Protein AF-A0A1C6MGR4-F1 (afdb_monomer_lite)

Sequence (89 aa):
MWTRDDSWKVKRLRKDTRVTVTPCDVRGRIAEGAQTVEGTGRLLEGGAGLGRVRKAMARKYGLRFRLMDGVGALVRGGRRPHVGISVTL

pLDDT: mean 83.1, std 7.56, range [62.69, 93.5]

Foldseek 3Di:
DKDFCPDVVNVVCVVPQKDKDWDADPVRHGDVVTDIDIWGKDKQDDPVSVVVVLVVCCVVVPPVSVVCVVVVCVVVVNDDSMIDMDTDD

Secondary structure (DSSP, 8-state):
-EEETTSHHHHHHHH--EEEE--B-TT-PBPTT---EEEEEEEE-HHHHHHHHHHHHHHHHHHHHHHHHHHHHHHTTT---EEEEEEE-

Structure (mmCIF, N/CA/C/O backbone):
data_AF-A0A1C6MGR4-F1
#
_entry.id   AF-A0A1C6MGR4-F1
#
loop_
_atom_site.group_PDB
_atom_site.id
_atom_site.type_symbol
_atom_site.label_atom_id
_atom_site.label_alt_id
_atom_site.label_comp_id
_atom_site.label_asym_id
_atom_site.label_entity_id
_atom_site.label_seq_id
_atom_site.pdbx_PDB_ins_code
_atom_site.Cartn_x
_atom_site.Cartn_y
_atom_site.Cartn_z
_atom_site.occupancy
_atom_site.B_iso_or_equiv
_atom_site.auth_seq_id
_atom_site.auth_comp_id
_atom_site.auth_asym_id
_atom_site.auth_atom_id
_atom_site.pdbx_PDB_model_num
ATOM 1 N N . MET A 1 1 ? -3.083 -2.217 -1.821 1.00 77.38 1 MET A N 1
ATOM 2 C CA . MET A 1 1 ? -3.192 -0.865 -2.417 1.00 77.38 1 MET A CA 1
ATOM 3 C C . MET A 1 1 ? -1.967 -0.553 -3.274 1.00 77.38 1 MET A C 1
ATOM 5 O O . MET A 1 1 ? -1.006 -1.313 -3.240 1.00 77.38 1 MET A O 1
ATOM 9 N N . TRP A 1 2 ? -2.018 0.524 -4.058 1.00 80.88 2 TRP A N 1
ATOM 10 C CA . TRP A 1 2 ? -0.974 0.957 -4.995 1.00 80.88 2 TRP A CA 1
ATOM 11 C C . TRP A 1 2 ? -0.627 2.421 -4.682 1.00 80.88 2 TRP A C 1
ATOM 13 O O . TRP A 1 2 ? -1.536 3.241 -4.574 1.00 80.88 2 TRP A O 1
ATOM 23 N N . THR A 1 3 ? 0.656 2.766 -4.534 1.00 84.06 3 THR A N 1
ATOM 24 C CA . THR A 1 3 ? 1.118 4.152 -4.301 1.00 84.06 3 THR A CA 1
ATOM 25 C C . THR A 1 3 ? 2.459 4.414 -4.992 1.00 84.06 3 THR A C 1
ATOM 27 O O . THR A 1 3 ? 3.120 3.462 -5.399 1.00 84.06 3 THR A O 1
ATOM 30 N N . ARG A 1 4 ? 2.882 5.683 -5.101 1.00 83.19 4 ARG A N 1
ATOM 31 C CA . ARG A 1 4 ? 4.265 6.009 -5.484 1.00 83.19 4 ARG A CA 1
ATOM 32 C C . ARG A 1 4 ? 5.251 5.561 -4.408 1.00 83.19 4 ARG A C 1
ATOM 34 O O . ARG A 1 4 ? 4.941 5.662 -3.218 1.00 83.19 4 ARG A O 1
ATOM 41 N N . ASP A 1 5 ? 6.410 5.093 -4.841 1.00 83.56 5 ASP A N 1
ATOM 42 C CA . ASP A 1 5 ? 7.530 4.642 -4.008 1.00 83.56 5 ASP A CA 1
ATOM 43 C C . ASP A 1 5 ? 8.132 5.749 -3.124 1.00 83.56 5 ASP A C 1
ATOM 45 O O . ASP A 1 5 ? 8.533 5.495 -1.990 1.00 83.56 5 ASP A O 1
ATOM 49 N N . ASP A 1 6 ? 8.121 6.990 -3.603 1.00 83.94 6 ASP A N 1
ATOM 50 C CA . ASP A 1 6 ? 8.631 8.174 -2.904 1.00 83.94 6 ASP A CA 1
ATOM 51 C C . ASP A 1 6 ? 7.669 8.770 -1.861 1.00 83.94 6 ASP A C 1
ATOM 53 O O . ASP A 1 6 ? 8.025 9.693 -1.121 1.00 83.94 6 ASP A O 1
ATOM 57 N N . SER A 1 7 ? 6.451 8.234 -1.757 1.00 85.69 7 SER A N 1
ATOM 58 C CA . SER A 1 7 ? 5.439 8.740 -0.833 1.00 85.69 7 SER A CA 1
ATOM 59 C C . SER A 1 7 ? 5.845 8.536 0.628 1.00 85.69 7 SER A C 1
ATOM 61 O O . SER A 1 7 ? 6.335 7.478 1.018 1.00 85.69 7 SER A O 1
ATOM 63 N N . TRP A 1 8 ? 5.522 9.504 1.490 1.00 87.06 8 TRP A N 1
ATOM 64 C CA . TRP A 1 8 ? 5.852 9.437 2.921 1.00 87.06 8 TRP A CA 1
ATOM 65 C C . TRP A 1 8 ? 5.310 8.183 3.628 1.00 87.06 8 TRP A C 1
ATOM 67 O O . TRP A 1 8 ? 5.957 7.634 4.517 1.00 87.06 8 TRP A O 1
ATOM 77 N N . LYS A 1 9 ? 4.158 7.668 3.178 1.00 86.56 9 LYS A N 1
ATOM 78 C CA . LYS A 1 9 ? 3.576 6.410 3.673 1.00 86.56 9 LYS A CA 1
ATOM 79 C C . LYS A 1 9 ? 4.484 5.194 3.437 1.00 86.56 9 LYS A C 1
ATOM 81 O O . LYS A 1 9 ? 4.522 4.301 4.270 1.00 86.56 9 LYS A O 1
ATOM 86 N N . VAL A 1 10 ? 5.251 5.183 2.344 1.00 88.31 10 VAL A N 1
ATOM 87 C CA . VAL A 1 10 ? 6.224 4.124 2.037 1.00 88.31 10 VAL A CA 1
ATOM 88 C C . VAL A 1 10 ? 7.433 4.247 2.953 1.00 88.31 10 VAL A C 1
ATOM 90 O O . VAL A 1 10 ? 7.850 3.257 3.543 1.00 88.31 10 VAL A O 1
ATOM 93 N N . LYS A 1 11 ? 7.953 5.468 3.138 1.00 88.38 11 LYS A N 1
ATOM 94 C CA . LYS A 1 11 ? 9.065 5.733 4.066 1.00 88.38 11 LYS A CA 1
ATOM 95 C C . LYS A 1 11 ? 8.717 5.313 5.496 1.00 88.38 11 LYS A C 1
ATOM 97 O O . LYS A 1 11 ? 9.519 4.647 6.141 1.00 88.38 11 LYS A O 1
ATOM 102 N N . ARG A 1 12 ? 7.507 5.643 5.963 1.00 90.06 12 ARG A N 1
ATOM 103 C CA . ARG A 1 12 ? 6.992 5.179 7.260 1.00 90.06 12 ARG A CA 1
ATOM 104 C C . ARG A 1 12 ? 6.892 3.659 7.318 1.00 90.06 12 ARG A C 1
ATOM 106 O O . ARG A 1 12 ? 7.418 3.087 8.260 1.00 90.06 12 ARG A O 1
ATOM 113 N N . LEU A 1 13 ? 6.322 3.021 6.293 1.00 90.12 13 LEU A N 1
ATOM 114 C CA . LEU A 1 13 ? 6.142 1.569 6.278 1.00 90.12 13 LEU A CA 1
ATOM 115 C C . LEU A 1 13 ? 7.463 0.779 6.217 1.00 90.12 13 LEU A C 1
ATOM 117 O O . LEU A 1 13 ? 7.530 -0.345 6.701 1.00 90.12 13 LEU A O 1
ATOM 121 N N . ARG A 1 14 ? 8.528 1.358 5.643 1.00 88.50 14 ARG A N 1
ATOM 122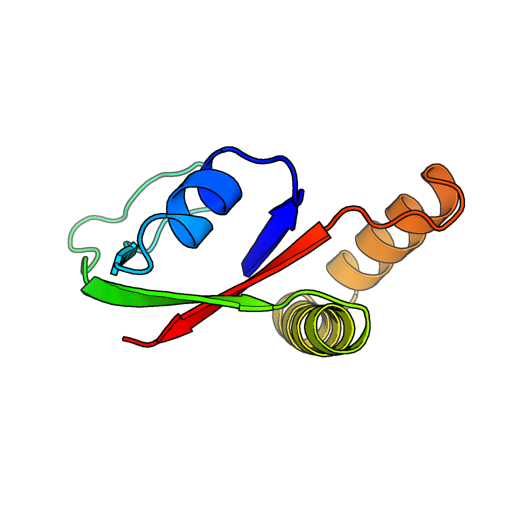 C CA . ARG A 1 14 ? 9.883 0.782 5.724 1.00 88.50 14 ARG A CA 1
ATOM 123 C C . ARG A 1 14 ? 10.454 0.825 7.141 1.00 88.50 14 ARG A C 1
ATOM 125 O O . ARG A 1 14 ? 11.236 -0.050 7.490 1.00 88.50 14 ARG A O 1
ATOM 132 N N . LYS A 1 15 ? 10.116 1.861 7.915 1.00 92.19 15 LYS A N 1
ATOM 133 C CA . LYS A 1 15 ? 10.609 2.056 9.285 1.00 92.19 15 LYS A CA 1
ATOM 134 C C . LYS A 1 15 ? 9.808 1.239 10.298 1.00 92.19 15 LYS A C 1
ATOM 136 O O . LYS A 1 15 ? 10.397 0.662 11.202 1.00 92.19 15 LYS A O 1
ATOM 141 N N . ASP A 1 16 ? 8.490 1.218 10.154 1.00 92.81 16 ASP A N 1
ATOM 142 C CA . ASP A 1 16 ? 7.572 0.494 11.026 1.00 92.81 16 ASP A CA 1
ATOM 143 C C . ASP A 1 16 ? 6.475 -0.157 10.182 1.00 92.81 16 ASP A C 1
ATOM 145 O O . ASP A 1 16 ? 5.792 0.507 9.403 1.00 92.81 16 ASP A O 1
ATOM 149 N N . THR A 1 17 ? 6.329 -1.470 10.330 1.00 91.81 17 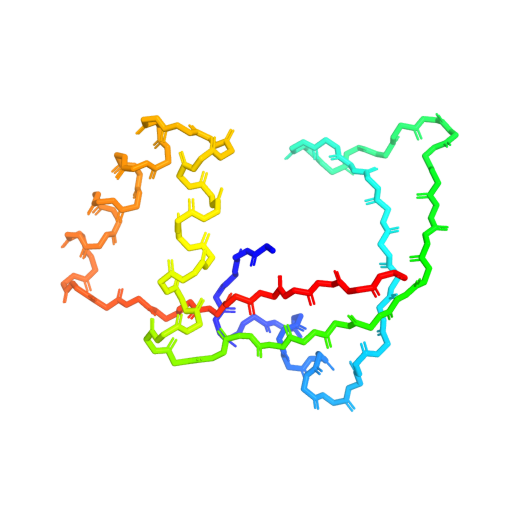THR A N 1
ATOM 150 C CA . THR A 1 17 ? 5.372 -2.273 9.561 1.00 91.81 17 THR A CA 1
ATOM 151 C C . THR A 1 17 ? 3.978 -2.291 10.181 1.00 91.81 17 THR A C 1
ATOM 153 O O . THR A 1 17 ? 3.039 -2.752 9.528 1.00 91.81 17 THR A O 1
ATOM 156 N N . ARG A 1 18 ? 3.814 -1.778 11.406 1.00 92.75 18 ARG A N 1
ATOM 157 C CA . ARG A 1 18 ? 2.516 -1.686 12.078 1.00 92.75 18 ARG A CA 1
ATOM 158 C C . ARG A 1 18 ? 1.645 -0.648 11.386 1.00 92.75 18 ARG A C 1
ATOM 160 O O . ARG A 1 18 ? 2.059 0.489 11.156 1.00 92.75 18 ARG A O 1
ATOM 167 N N . VAL A 1 19 ? 0.430 -1.050 11.031 1.00 92.38 19 VAL A N 1
ATOM 168 C CA . VAL A 1 19 ? -0.541 -0.180 10.371 1.00 92.38 19 VAL A CA 1
ATOM 169 C C . VAL A 1 19 ? -1.906 -0.324 11.012 1.00 92.38 19 VAL A C 1
ATOM 171 O O . VAL A 1 19 ? -2.320 -1.412 11.391 1.00 92.38 19 VAL A O 1
ATOM 174 N N . THR A 1 20 ? -2.633 0.780 11.045 1.00 92.12 20 THR A N 1
ATOM 175 C CA . THR A 1 20 ? -4.044 0.812 11.410 1.00 92.12 20 THR A CA 1
ATOM 176 C C . THR A 1 20 ? -4.821 1.210 10.163 1.00 92.12 20 THR A C 1
ATOM 178 O O . THR A 1 20 ? -4.470 2.193 9.503 1.00 92.12 20 THR A O 1
ATOM 181 N N . VAL A 1 21 ? -5.833 0.430 9.785 1.00 90.88 21 VAL A N 1
ATOM 182 C CA . VAL A 1 21 ? -6.640 0.687 8.588 1.00 90.88 21 VAL A CA 1
ATOM 183 C C . VAL A 1 21 ? -8.113 0.837 8.938 1.00 90.88 21 VAL A C 1
ATOM 185 O O . VAL A 1 21 ? -8.666 0.077 9.729 1.00 90.88 21 VAL A O 1
ATOM 188 N N . THR A 1 22 ? -8.745 1.815 8.295 1.00 92.00 22 THR A N 1
ATOM 189 C CA . THR A 1 22 ? -10.171 2.122 8.424 1.00 92.00 22 THR A CA 1
ATOM 190 C C . THR A 1 22 ? -10.756 2.254 7.018 1.00 92.00 22 THR A C 1
ATOM 192 O O . THR A 1 22 ? -10.138 2.904 6.165 1.00 92.00 22 THR A O 1
ATOM 195 N N . PRO A 1 23 ? -11.914 1.640 6.723 1.00 88.19 23 PRO A N 1
ATOM 196 C CA . PRO A 1 23 ? -12.555 1.798 5.428 1.00 88.19 23 PRO A CA 1
ATOM 197 C C . PRO A 1 23 ? -13.065 3.235 5.250 1.00 88.19 23 PRO A C 1
ATOM 199 O O . PRO A 1 23 ? -13.707 3.803 6.132 1.00 88.19 23 PRO A O 1
ATOM 202 N N . CYS A 1 24 ? -12.783 3.818 4.087 1.00 88.81 24 CYS A N 1
ATOM 203 C CA . CYS A 1 24 ? -13.229 5.155 3.710 1.00 88.81 24 CYS A CA 1
ATOM 204 C C . CYS A 1 24 ? -13.684 5.202 2.247 1.00 88.81 24 CYS A C 1
ATOM 206 O O . CYS A 1 24 ? -13.331 4.339 1.433 1.00 88.81 24 CYS A O 1
ATOM 208 N N . ASP A 1 25 ? -14.491 6.209 1.918 1.00 87.00 25 ASP A N 1
ATOM 209 C CA . ASP A 1 25 ? -14.887 6.494 0.543 1.00 87.00 25 ASP A CA 1
ATOM 210 C C . ASP A 1 25 ? -13.739 7.143 -0.261 1.00 87.00 25 ASP A C 1
ATOM 212 O O . ASP A 1 25 ? -12.674 7.490 0.255 1.00 87.00 25 ASP A O 1
ATOM 216 N N . VAL A 1 26 ? -13.954 7.343 -1.565 1.00 79.06 26 VAL A N 1
ATOM 217 C CA . VAL A 1 26 ? -12.960 7.975 -2.456 1.00 79.06 26 VAL A CA 1
ATOM 218 C C . VAL A 1 26 ? -12.646 9.436 -2.106 1.00 79.06 26 VAL A C 1
ATOM 220 O O . VAL A 1 26 ? -11.667 9.979 -2.613 1.00 79.06 26 VAL A O 1
ATOM 223 N N . ARG A 1 27 ? -13.469 10.079 -1.271 1.00 85.12 27 ARG A N 1
ATOM 224 C CA . ARG A 1 27 ? -13.290 11.449 -0.772 1.00 85.12 27 ARG A CA 1
ATOM 225 C C . ARG A 1 27 ? -12.650 11.474 0.623 1.00 85.12 27 ARG A C 1
ATOM 227 O O . ARG A 1 27 ? -12.441 12.557 1.157 1.00 85.12 27 ARG A O 1
ATOM 234 N N . GLY A 1 28 ? -12.325 10.314 1.198 1.00 82.31 28 GLY A N 1
ATOM 235 C CA . GLY A 1 28 ? -11.741 10.186 2.531 1.00 82.31 28 GLY A CA 1
ATOM 236 C C . GLY A 1 28 ? -12.756 10.236 3.672 1.00 82.31 28 GLY A C 1
ATOM 237 O O . GLY A 1 28 ? -12.351 10.355 4.825 1.00 82.31 28 GLY A O 1
ATOM 238 N N . ARG A 1 29 ? -14.061 10.136 3.393 1.00 86.75 29 ARG A N 1
ATOM 239 C CA . ARG A 1 29 ? -15.084 10.060 4.441 1.00 86.75 29 ARG A CA 1
ATOM 240 C C . ARG A 1 29 ? -15.129 8.653 5.011 1.00 86.75 29 ARG A C 1
ATOM 242 O O . ARG A 1 29 ? -15.242 7.675 4.272 1.00 86.75 29 ARG A O 1
ATOM 249 N N . ILE A 1 30 ? -15.037 8.570 6.327 1.00 87.94 30 ILE A N 1
ATOM 250 C CA . ILE A 1 30 ? -15.186 7.336 7.090 1.00 87.94 30 ILE A CA 1
ATOM 251 C C . ILE A 1 30 ? -16.675 7.199 7.418 1.00 87.94 30 ILE A C 1
ATOM 253 O O . ILE A 1 30 ? -17.292 8.162 7.868 1.00 87.94 30 ILE A O 1
ATOM 257 N N . ALA A 1 31 ? -17.263 6.038 7.127 1.00 83.00 31 ALA A N 1
ATOM 258 C CA . ALA A 1 31 ? -18.661 5.782 7.462 1.00 83.00 31 ALA A CA 1
ATOM 259 C C . ALA A 1 31 ? -18.839 5.689 8.985 1.00 83.00 31 ALA A C 1
ATOM 261 O O . ALA A 1 31 ? -17.934 5.229 9.686 1.00 83.00 31 ALA A O 1
ATOM 262 N N . GLU A 1 32 ? -20.002 6.084 9.503 1.00 79.00 32 GLU A N 1
ATOM 263 C CA . GLU A 1 32 ? -20.310 5.846 10.915 1.00 79.00 32 GLU A CA 1
ATOM 264 C C . GLU A 1 32 ? -20.282 4.342 11.220 1.00 79.00 32 GLU A C 1
ATOM 266 O O . GLU A 1 32 ? -20.794 3.528 10.452 1.00 79.00 32 GLU A O 1
ATOM 271 N N . GLY A 1 33 ? -19.612 3.967 12.313 1.00 84.62 33 GLY A N 1
ATOM 272 C CA . GLY A 1 33 ? -19.392 2.565 12.682 1.00 84.62 33 GLY A CA 1
ATOM 273 C C . GLY A 1 33 ? -18.314 1.837 11.868 1.00 84.62 33 GLY A C 1
ATOM 274 O O . GLY A 1 33 ? -18.155 0.627 12.023 1.00 84.62 33 GLY A O 1
ATOM 275 N N . ALA A 1 34 ? -17.554 2.530 11.012 1.00 85.81 34 ALA A N 1
ATOM 276 C CA . ALA A 1 34 ? -16.451 1.921 10.275 1.00 85.81 34 ALA A CA 1
ATOM 277 C C . ALA A 1 34 ? -15.411 1.309 11.227 1.00 85.81 34 ALA A C 1
ATOM 279 O O . ALA A 1 34 ? -14.726 2.009 11.977 1.00 85.81 34 ALA A O 1
ATOM 280 N N . GLN A 1 35 ? -15.267 -0.014 11.156 1.00 87.56 35 GLN A N 1
ATOM 281 C CA . GLN A 1 35 ? -14.317 -0.736 11.987 1.00 87.56 35 GLN A CA 1
ATOM 282 C C . GLN A 1 35 ? -12.885 -0.326 11.638 1.00 87.56 35 GLN A C 1
ATOM 284 O O . GLN A 1 35 ? -12.451 -0.406 10.486 1.00 87.56 35 GLN A O 1
ATOM 289 N N . THR A 1 36 ? -12.151 0.097 12.661 1.00 89.94 36 THR A N 1
ATOM 290 C CA . THR A 1 36 ? -10.716 0.346 12.574 1.00 89.94 36 THR A CA 1
ATOM 291 C C . THR A 1 36 ? -9.987 -0.888 13.077 1.00 89.94 36 THR A C 1
ATOM 293 O O . THR A 1 36 ? -10.299 -1.393 14.153 1.00 89.94 36 THR A O 1
ATOM 296 N N . VAL A 1 37 ? -9.049 -1.394 12.283 1.00 91.81 37 VAL A N 1
ATOM 297 C CA . VAL A 1 37 ? -8.330 -2.642 12.562 1.00 91.81 37 VAL A CA 1
ATOM 298 C C . VAL A 1 37 ? -6.827 -2.413 12.484 1.00 91.81 37 VAL A C 1
ATOM 300 O O . VAL A 1 37 ? -6.336 -1.708 11.597 1.00 91.81 37 VAL A O 1
ATOM 303 N N . GLU A 1 38 ? -6.097 -2.997 13.426 1.00 92.88 38 GLU A N 1
ATOM 304 C CA . GLU A 1 38 ? -4.639 -3.047 13.382 1.00 92.88 38 GLU A CA 1
ATOM 305 C C . GLU A 1 38 ? -4.176 -4.226 12.530 1.00 92.88 38 GLU A C 1
ATOM 307 O O . GLU A 1 38 ? -4.854 -5.244 12.42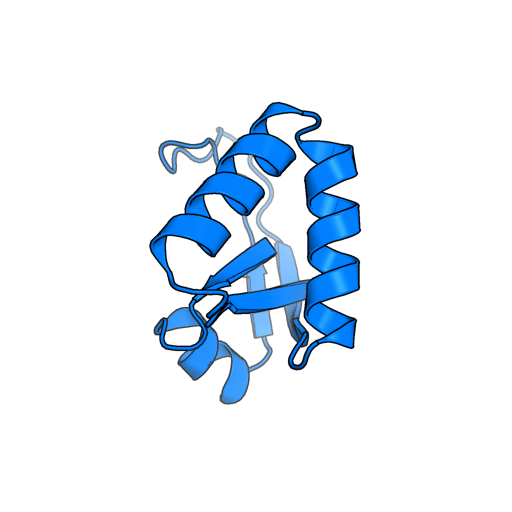1 1.00 92.88 38 GLU A O 1
ATOM 312 N N . GLY A 1 39 ? -3.021 -4.076 11.898 1.00 92.44 39 GLY A N 1
ATOM 313 C CA . GLY A 1 39 ? -2.451 -5.100 11.048 1.00 92.44 39 GLY A CA 1
ATOM 314 C C . GLY A 1 39 ? -0.995 -4.823 10.714 1.00 92.44 39 GLY A C 1
ATOM 315 O O . GLY A 1 39 ? -0.370 -3.871 11.189 1.00 92.44 39 GLY A O 1
ATOM 316 N N . THR A 1 40 ? -0.449 -5.667 9.847 1.00 93.50 40 THR A N 1
ATOM 317 C CA . THR A 1 40 ? 0.928 -5.557 9.365 1.00 93.50 40 THR A CA 1
ATOM 318 C C . THR A 1 40 ? 0.939 -5.210 7.884 1.00 93.50 40 THR A C 1
ATOM 320 O O . THR A 1 40 ? 0.381 -5.925 7.047 1.00 93.50 40 THR A O 1
ATOM 323 N N . GLY A 1 41 ? 1.593 -4.105 7.541 1.00 92.25 41 GLY A N 1
ATOM 324 C CA . GLY A 1 41 ? 1.809 -3.682 6.168 1.00 92.25 41 GLY A CA 1
ATOM 325 C C . GLY A 1 41 ? 3.132 -4.213 5.618 1.00 92.25 41 GLY A C 1
ATOM 326 O O . GLY A 1 41 ? 4.171 -4.168 6.271 1.00 92.25 41 GLY A O 1
ATOM 327 N N . ARG A 1 42 ? 3.111 -4.684 4.370 1.00 90.56 42 ARG A N 1
ATOM 328 C CA . ARG A 1 42 ? 4.302 -5.105 3.623 1.00 90.56 42 ARG A CA 1
ATOM 329 C C . ARG A 1 42 ? 4.363 -4.386 2.281 1.00 90.56 42 ARG A C 1
ATOM 331 O O . ARG A 1 42 ? 3.369 -4.318 1.552 1.00 90.56 42 ARG A O 1
ATOM 338 N N . LEU A 1 43 ? 5.551 -3.889 1.946 1.00 88.62 43 LEU A N 1
ATOM 339 C CA . LEU A 1 43 ? 5.853 -3.348 0.626 1.00 88.62 43 LEU A CA 1
ATOM 340 C C . LEU A 1 43 ? 6.089 -4.489 -0.367 1.00 88.62 43 LEU A C 1
ATOM 342 O O . LEU A 1 43 ? 6.860 -5.412 -0.121 1.00 88.62 43 LEU A O 1
ATOM 346 N N . LEU A 1 44 ? 5.393 -4.422 -1.493 1.00 86.50 44 LEU A N 1
ATOM 347 C CA . LEU A 1 44 ? 5.535 -5.318 -2.630 1.00 86.50 44 LEU A CA 1
ATOM 34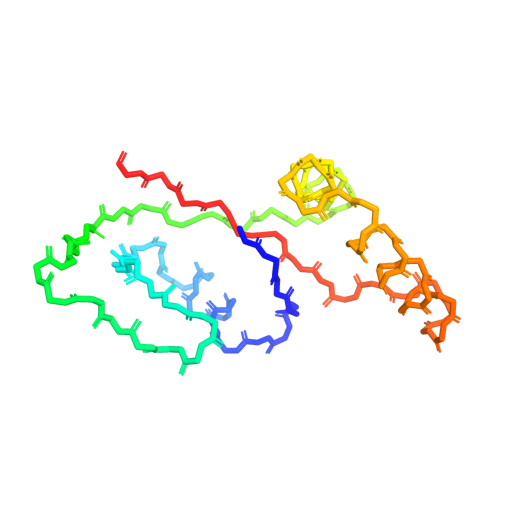8 C C . LEU A 1 44 ? 6.360 -4.584 -3.683 1.00 86.50 44 LEU A C 1
ATOM 350 O O . LEU A 1 44 ? 5.819 -3.896 -4.554 1.00 86.50 44 LEU A O 1
ATOM 354 N N . GLU A 1 45 ? 7.673 -4.692 -3.530 1.00 78.81 45 GLU A N 1
ATOM 355 C CA . GLU A 1 45 ? 8.665 -4.053 -4.392 1.00 78.81 45 GLU A CA 1
ATOM 356 C C . GLU A 1 45 ? 9.015 -4.930 -5.603 1.00 78.81 45 GLU A C 1
ATOM 358 O O . GLU A 1 45 ? 8.740 -6.134 -5.636 1.00 78.81 45 GLU A O 1
ATOM 363 N N . GLY A 1 46 ? 9.622 -4.314 -6.618 1.00 73.81 46 GLY A N 1
ATOM 364 C CA . GLY A 1 46 ? 10.061 -4.997 -7.834 1.00 73.81 46 GLY A CA 1
ATOM 365 C C . GLY A 1 46 ? 8.935 -5.359 -8.812 1.00 73.81 46 GLY A C 1
ATOM 366 O O . GLY A 1 46 ? 7.739 -5.283 -8.515 1.00 73.81 46 GLY A O 1
ATOM 367 N N . GLY A 1 47 ? 9.329 -5.770 -10.023 1.00 68.88 47 GLY A N 1
ATOM 368 C CA . GLY A 1 47 ? 8.398 -6.039 -11.127 1.00 68.88 47 GLY A CA 1
ATOM 369 C C . GLY A 1 47 ? 7.363 -7.130 -10.816 1.00 68.88 47 GLY A C 1
ATOM 370 O O . GLY A 1 47 ? 6.192 -6.995 -11.177 1.00 68.88 47 GLY A O 1
ATOM 371 N N . ALA A 1 48 ? 7.759 -8.174 -10.080 1.00 67.75 48 ALA A N 1
ATOM 372 C CA . ALA A 1 48 ? 6.875 -9.278 -9.702 1.00 67.75 48 ALA A CA 1
ATOM 373 C C . ALA A 1 48 ? 5.800 -8.862 -8.676 1.00 67.75 48 ALA A C 1
ATOM 375 O O . ALA A 1 48 ? 4.629 -9.235 -8.811 1.00 67.75 48 ALA A O 1
ATOM 376 N N . GLY A 1 49 ? 6.166 -8.045 -7.679 1.00 72.69 49 GLY A N 1
ATOM 377 C CA . GLY A 1 49 ? 5.227 -7.495 -6.696 1.00 72.69 49 GLY A CA 1
ATOM 378 C C . GLY A 1 49 ? 4.197 -6.574 -7.351 1.00 72.69 49 GLY A C 1
ATOM 379 O O . GLY A 1 49 ? 2.989 -6.707 -7.121 1.00 72.69 49 GLY A O 1
ATOM 380 N N . LEU A 1 50 ? 4.665 -5.713 -8.259 1.00 76.06 50 LEU A N 1
ATOM 381 C CA . LEU A 1 50 ? 3.815 -4.804 -9.024 1.00 76.06 50 LEU A CA 1
ATOM 382 C C . LEU A 1 50 ? 2.834 -5.540 -9.941 1.00 76.06 50 LEU A C 1
ATOM 384 O O . LEU A 1 50 ? 1.656 -5.179 -9.998 1.00 76.06 50 LEU A O 1
ATOM 388 N N . GLY A 1 51 ? 3.281 -6.605 -10.611 1.00 79.62 51 GLY A N 1
ATOM 389 C CA . GLY A 1 51 ? 2.430 -7.431 -11.470 1.00 79.62 51 GLY A CA 1
ATOM 390 C C . GLY A 1 51 ? 1.243 -8.042 -10.717 1.00 79.62 51 GLY A C 1
ATOM 391 O O . GLY A 1 51 ? 0.104 -7.984 -11.192 1.00 79.62 51 GLY A O 1
ATOM 392 N N . ARG A 1 52 ? 1.473 -8.553 -9.499 1.00 80.56 52 ARG A N 1
ATOM 393 C CA . ARG A 1 52 ? 0.410 -9.120 -8.647 1.00 80.56 52 ARG A CA 1
ATOM 394 C C . ARG A 1 52 ? -0.621 -8.072 -8.239 1.00 80.56 52 ARG A C 1
ATOM 396 O O . ARG A 1 52 ? -1.822 -8.324 -8.355 1.00 80.56 52 ARG A O 1
ATOM 403 N N . VAL A 1 53 ? -0.172 -6.891 -7.808 1.00 83.25 53 VAL A N 1
ATOM 404 C CA . VAL A 1 53 ? -1.076 -5.793 -7.431 1.00 83.25 53 VAL A CA 1
ATOM 405 C C . VAL A 1 53 ? -1.863 -5.303 -8.638 1.00 83.25 53 VAL A C 1
ATOM 407 O O . VAL A 1 53 ? -3.077 -5.146 -8.545 1.00 83.25 53 VAL A O 1
ATOM 410 N N . ARG A 1 54 ? -1.217 -5.150 -9.797 1.00 82.00 54 ARG A N 1
ATOM 411 C CA . ARG A 1 54 ? -1.880 -4.763 -11.046 1.00 82.00 54 ARG A CA 1
ATOM 412 C C . ARG A 1 54 ? -2.977 -5.750 -11.440 1.00 82.00 54 ARG A C 1
ATOM 414 O O . ARG A 1 54 ? -4.082 -5.321 -11.762 1.00 82.00 54 ARG A O 1
ATOM 421 N N . LYS A 1 55 ? -2.718 -7.061 -11.347 1.00 84.56 55 LYS A N 1
ATOM 422 C CA . LYS A 1 55 ? -3.728 -8.104 -11.599 1.00 84.56 55 LYS A CA 1
ATOM 423 C C . LYS A 1 55 ? -4.894 -8.012 -10.611 1.00 84.56 55 LYS A C 1
ATOM 425 O O . LYS A 1 55 ? -6.049 -8.092 -11.020 1.00 84.56 55 LYS A O 1
ATOM 430 N N . ALA A 1 56 ? -4.616 -7.808 -9.323 1.00 86.06 56 ALA A N 1
ATOM 431 C CA . ALA A 1 56 ? -5.657 -7.643 -8.310 1.00 86.06 56 ALA A CA 1
ATOM 432 C C . ALA A 1 56 ? -6.518 -6.389 -8.553 1.00 86.06 56 ALA A C 1
ATOM 434 O O . ALA A 1 56 ? -7.745 -6.474 -8.524 1.00 86.06 56 ALA A O 1
ATOM 435 N N . MET A 1 57 ? -5.893 -5.253 -8.872 1.00 83.88 57 MET A N 1
ATOM 436 C CA . MET A 1 57 ? -6.579 -3.994 -9.180 1.00 83.88 57 MET A CA 1
ATOM 437 C C . MET A 1 57 ? -7.407 -4.093 -10.465 1.00 83.88 57 MET A C 1
ATOM 439 O O . MET A 1 57 ? -8.549 -3.647 -10.486 1.00 83.88 57 MET A O 1
ATOM 443 N N . ALA A 1 58 ? -6.882 -4.737 -11.511 1.00 85.75 58 ALA A N 1
ATOM 444 C CA . ALA A 1 58 ? -7.612 -4.956 -12.759 1.00 85.75 58 ALA A CA 1
ATOM 445 C C . ALA A 1 58 ? -8.841 -5.861 -12.575 1.00 85.75 58 ALA A C 1
ATOM 447 O O . ALA A 1 58 ? -9.837 -5.668 -13.268 1.00 85.75 58 ALA A O 1
ATOM 448 N N . ARG A 1 59 ? -8.794 -6.819 -11.638 1.00 86.50 59 ARG A N 1
ATOM 449 C CA . ARG A 1 59 ? -9.972 -7.612 -11.249 1.00 86.50 59 ARG A CA 1
ATOM 450 C C . ARG A 1 59 ? -10.990 -6.782 -10.470 1.00 86.50 59 ARG A C 1
ATOM 452 O O . ARG A 1 59 ? -12.174 -6.890 -10.747 1.00 86.50 59 ARG A O 1
ATOM 459 N N . LYS A 1 60 ? -10.537 -5.937 -9.537 1.00 84.19 60 LYS A N 1
ATOM 460 C CA . LYS A 1 60 ? -11.422 -5.119 -8.691 1.00 84.19 60 LYS A CA 1
ATOM 461 C C . LYS A 1 60 ? -12.094 -3.964 -9.445 1.00 84.19 60 LYS A C 1
ATOM 463 O O . LYS A 1 60 ? -13.263 -3.688 -9.219 1.00 84.19 60 LYS A O 1
ATOM 468 N N . TYR A 1 61 ? -11.356 -3.274 -10.312 1.00 83.06 61 TYR A N 1
ATOM 469 C CA . TYR A 1 61 ? -11.792 -2.031 -10.968 1.00 83.06 61 TYR A CA 1
ATOM 470 C C . TYR A 1 61 ? -12.015 -2.179 -12.483 1.00 83.06 61 TYR A C 1
ATOM 4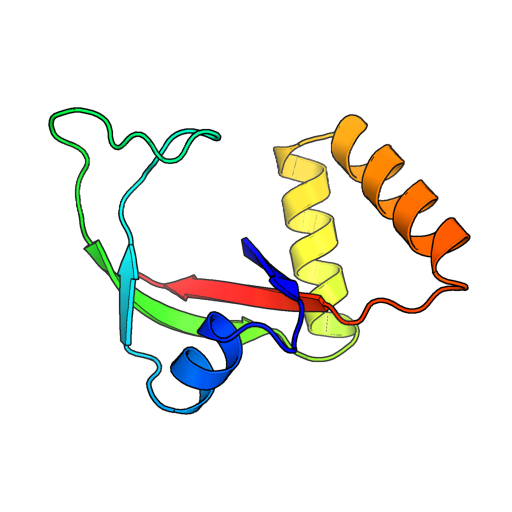72 O O . TYR A 1 61 ? -12.389 -1.219 -13.161 1.00 83.06 61 TYR A O 1
ATOM 480 N N . GLY A 1 62 ? -11.785 -3.376 -13.030 1.00 86.12 62 GLY A N 1
ATOM 481 C CA . GLY A 1 62 ? -12.135 -3.726 -14.402 1.00 86.12 62 GLY A CA 1
ATOM 482 C C . GLY A 1 62 ? -11.404 -2.907 -15.468 1.00 86.12 62 GLY A C 1
ATOM 483 O O . GLY A 1 62 ? -10.207 -2.618 -15.368 1.00 86.12 62 GLY A O 1
ATOM 484 N N . LEU A 1 63 ? -12.138 -2.567 -16.530 1.00 82.00 63 LEU A N 1
ATOM 485 C CA . LEU A 1 63 ? -11.599 -1.928 -17.732 1.00 82.00 63 LEU A CA 1
ATOM 486 C C . LEU A 1 63 ? -11.084 -0.502 -17.473 1.00 82.00 63 LEU A C 1
ATOM 488 O O . LEU A 1 63 ? -10.052 -0.120 -18.019 1.00 82.00 63 LEU A O 1
ATOM 492 N N . ARG A 1 64 ? -11.742 0.253 -16.579 1.00 80.56 64 ARG A N 1
ATOM 493 C CA . ARG A 1 64 ? -11.369 1.641 -16.237 1.00 80.56 64 ARG A CA 1
ATOM 494 C C . ARG A 1 64 ? -9.941 1.724 -15.698 1.00 80.56 64 ARG A C 1
ATOM 496 O O . ARG A 1 64 ? -9.167 2.581 -16.114 1.00 80.56 64 ARG A O 1
ATOM 503 N N . PHE A 1 65 ? -9.570 0.790 -14.820 1.00 81.88 65 PHE A N 1
ATOM 504 C CA . PHE A 1 65 ? -8.208 0.706 -14.293 1.00 81.88 65 PHE A CA 1
ATOM 505 C C . PHE A 1 65 ? -7.189 0.352 -15.378 1.00 81.88 65 PHE A C 1
ATOM 507 O O . PHE A 1 65 ? -6.124 0.959 -15.424 1.00 81.88 65 PHE A O 1
ATOM 514 N N . ARG A 1 66 ? -7.511 -0.594 -16.272 1.00 80.81 66 ARG A N 1
ATOM 515 C CA . ARG A 1 66 ? -6.605 -0.981 -17.368 1.00 80.81 66 ARG A CA 1
ATOM 516 C C . ARG A 1 66 ? -6.324 0.187 -18.310 1.00 80.81 66 ARG A C 1
ATOM 518 O O . ARG A 1 66 ? -5.175 0.361 -18.704 1.00 80.81 66 ARG A O 1
ATOM 525 N N . LEU A 1 67 ? -7.344 0.991 -18.620 1.00 81.88 67 LEU A N 1
ATOM 526 C CA . LEU A 1 67 ? -7.199 2.171 -19.470 1.00 81.88 67 LEU A CA 1
ATOM 527 C C . LEU A 1 67 ? -6.313 3.233 -18.801 1.00 81.88 67 LEU A C 1
ATOM 529 O O . LEU A 1 67 ? -5.328 3.664 -19.391 1.00 81.88 67 LEU A O 1
ATOM 533 N N . MET A 1 68 ? -6.600 3.586 -17.543 1.00 79.38 68 MET A N 1
ATOM 534 C CA . MET A 1 68 ? -5.824 4.583 -16.788 1.00 79.38 68 MET A CA 1
ATOM 535 C C . MET A 1 68 ? -4.366 4.164 -16.571 1.00 79.38 68 MET A C 1
ATOM 537 O O . MET A 1 68 ? -3.450 4.970 -16.723 1.00 79.38 68 MET A O 1
ATOM 541 N N . ASP A 1 69 ? -4.133 2.894 -16.245 1.00 78.44 69 ASP A N 1
ATOM 542 C CA . ASP A 1 69 ? -2.789 2.351 -16.063 1.00 78.44 69 ASP A CA 1
ATOM 543 C C . ASP A 1 69 ? -2.009 2.252 -17.388 1.00 78.44 69 ASP A C 1
ATOM 545 O O . ASP A 1 69 ? -0.796 2.467 -17.411 1.00 78.44 69 ASP A O 1
ATOM 549 N N . GLY A 1 70 ? -2.694 1.947 -18.496 1.00 75.25 70 GLY A N 1
ATOM 550 C CA . GLY A 1 70 ? -2.113 1.927 -19.839 1.00 75.25 70 GLY A CA 1
ATOM 551 C C . GLY A 1 70 ? -1.689 3.319 -20.306 1.00 75.25 70 GLY A C 1
ATOM 552 O O . GLY A 1 70 ? -0.515 3.532 -20.610 1.00 75.25 70 GLY A O 1
ATOM 553 N N . VAL A 1 71 ? -2.614 4.284 -20.277 1.00 74.56 71 VAL A N 1
ATOM 554 C CA . VAL A 1 71 ? -2.347 5.688 -20.643 1.00 74.56 71 VAL A CA 1
ATOM 555 C C . VAL A 1 71 ? -1.265 6.286 -19.743 1.00 74.56 71 VAL A C 1
ATOM 557 O O . VAL A 1 71 ? -0.314 6.895 -20.227 1.00 74.56 71 VAL A O 1
ATOM 560 N N . GLY A 1 72 ? -1.342 6.045 -18.431 1.00 68.50 72 GLY A N 1
ATOM 561 C CA . GLY A 1 72 ? -0.358 6.544 -17.474 1.00 68.50 72 GLY A CA 1
ATOM 562 C C . GLY A 1 72 ? 1.051 5.974 -17.668 1.00 68.50 72 GLY A C 1
ATOM 563 O O . GLY A 1 72 ? 2.020 6.628 -17.286 1.00 68.50 72 GLY A O 1
ATOM 564 N N . ALA A 1 73 ? 1.188 4.781 -18.252 1.00 69.06 73 ALA A N 1
ATOM 565 C CA . ALA A 1 73 ? 2.485 4.215 -18.611 1.00 69.06 73 ALA A CA 1
ATOM 566 C C . ALA A 1 73 ? 3.024 4.778 -19.929 1.00 69.06 73 ALA A C 1
ATOM 568 O O . ALA A 1 73 ? 4.228 5.009 -20.027 1.00 69.06 73 ALA A O 1
ATOM 569 N N . LEU A 1 74 ? 2.147 5.039 -20.903 1.00 71.38 74 LEU A N 1
ATOM 570 C CA . LEU A 1 74 ? 2.514 5.659 -22.176 1.00 71.38 74 LEU A CA 1
ATOM 571 C C . LEU A 1 74 ? 3.041 7.087 -21.965 1.00 71.38 74 LEU A C 1
ATOM 573 O O . LEU A 1 74 ? 4.136 7.409 -22.412 1.00 71.38 74 LEU A O 1
ATOM 577 N N . VAL A 1 75 ? 2.327 7.904 -21.180 1.00 72.19 75 VAL A N 1
ATOM 578 C CA . VAL A 1 75 ? 2.721 9.292 -20.860 1.00 72.19 75 VAL A CA 1
ATOM 579 C C . VAL A 1 75 ? 4.042 9.365 -20.079 1.00 72.19 75 VAL A C 1
ATOM 581 O O . VAL A 1 75 ? 4.772 10.344 -20.179 1.00 72.19 75 VAL A O 1
ATOM 584 N N . ARG A 1 76 ? 4.384 8.329 -19.302 1.00 68.19 76 ARG A N 1
ATOM 585 C CA . ARG A 1 76 ? 5.606 8.289 -18.472 1.00 68.19 76 ARG A CA 1
ATOM 586 C C . ARG A 1 76 ? 6.779 7.562 -19.133 1.00 68.19 76 ARG A C 1
ATOM 588 O O . ARG A 1 76 ? 7.728 7.195 -18.438 1.00 68.19 76 ARG A O 1
ATOM 595 N N . GLY A 1 77 ? 6.708 7.298 -20.440 1.00 67.94 77 GLY A N 1
ATOM 596 C CA . GLY A 1 77 ? 7.768 6.592 -21.168 1.00 67.94 77 GLY A CA 1
ATOM 597 C C . GLY A 1 77 ? 8.080 5.216 -20.569 1.00 67.94 77 GLY A C 1
ATOM 598 O O . GLY A 1 77 ? 9.240 4.849 -20.413 1.00 67.94 77 GLY A O 1
ATOM 599 N N . GLY A 1 78 ? 7.055 4.490 -20.115 1.00 62.72 78 GLY A N 1
ATOM 600 C CA . GLY A 1 78 ? 7.194 3.166 -19.505 1.00 62.72 78 GLY A CA 1
ATOM 601 C C . GLY A 1 78 ? 7.638 3.157 -18.036 1.00 62.72 78 GLY A C 1
ATOM 602 O O . GLY A 1 78 ? 7.558 2.105 -17.397 1.00 62.72 78 GLY A O 1
ATOM 603 N N . ARG A 1 79 ? 8.035 4.298 -17.448 1.00 62.69 79 ARG A N 1
ATOM 604 C CA . ARG A 1 79 ? 8.447 4.355 -16.035 1.00 62.69 79 ARG A CA 1
ATOM 605 C C . ARG A 1 79 ?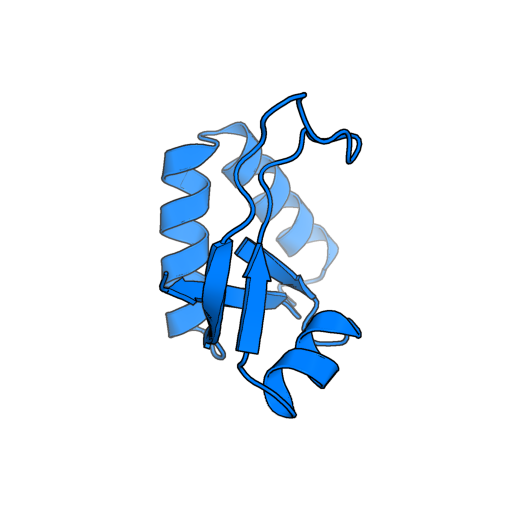 7.247 4.229 -15.100 1.00 62.69 79 ARG A C 1
ATOM 607 O O . ARG A 1 79 ? 6.261 4.963 -15.199 1.00 62.69 79 ARG A O 1
ATOM 614 N N . ARG A 1 80 ? 7.356 3.310 -14.140 1.00 68.12 80 ARG A N 1
ATOM 615 C CA . ARG A 1 80 ? 6.328 3.030 -13.130 1.00 68.12 80 ARG A CA 1
ATOM 616 C C . ARG A 1 80 ? 6.959 3.076 -11.729 1.00 68.12 80 ARG A C 1
ATOM 618 O O . ARG A 1 80 ? 7.225 2.010 -11.182 1.00 68.12 80 ARG A O 1
ATOM 625 N N . PRO A 1 81 ? 7.196 4.275 -11.153 1.00 72.75 81 PRO A N 1
ATOM 626 C CA . PRO A 1 81 ? 7.754 4.450 -9.805 1.00 72.75 81 PRO A CA 1
ATOM 627 C C . PRO A 1 81 ? 6.671 4.184 -8.754 1.00 72.75 81 PRO A C 1
ATOM 629 O O . PRO A 1 81 ? 6.239 5.051 -7.999 1.00 72.75 81 PRO A O 1
ATOM 632 N N . HIS A 1 82 ? 6.105 2.987 -8.811 1.00 82.31 82 HIS A N 1
ATOM 633 C CA . HIS A 1 82 ? 5.008 2.577 -7.962 1.00 82.31 82 HIS A CA 1
ATOM 634 C C . HIS A 1 82 ? 5.447 1.398 -7.126 1.00 82.31 82 HIS A C 1
ATOM 636 O O . HIS A 1 82 ? 6.250 0.577 -7.559 1.00 82.31 82 HIS A O 1
ATOM 642 N N . VAL A 1 83 ? 4.862 1.299 -5.944 1.00 84.50 83 VAL A N 1
ATOM 643 C CA . VAL A 1 83 ? 5.035 0.181 -5.032 1.00 84.50 83 VAL A CA 1
ATOM 644 C C . VAL A 1 83 ? 3.665 -0.317 -4.593 1.00 84.50 83 VAL A C 1
ATOM 646 O O . VAL A 1 83 ? 2.721 0.452 -4.362 1.00 84.50 83 VAL A O 1
ATOM 649 N N . GLY A 1 84 ? 3.534 -1.637 -4.520 1.00 87.06 84 GLY A N 1
ATOM 650 C CA . GLY A 1 84 ? 2.365 -2.261 -3.931 1.00 87.06 84 GLY A CA 1
ATOM 651 C C . GLY A 1 84 ? 2.457 -2.235 -2.411 1.00 87.06 84 GLY A C 1
ATOM 652 O O . GLY A 1 84 ? 3.532 -2.420 -1.858 1.00 87.06 84 GLY A O 1
ATOM 653 N N . ILE A 1 85 ? 1.337 -2.056 -1.719 1.00 87.19 85 ILE A N 1
ATOM 654 C CA . ILE A 1 85 ? 1.264 -2.305 -0.274 1.00 87.19 85 ILE A CA 1
ATOM 655 C C . ILE A 1 85 ? 0.200 -3.370 -0.035 1.00 87.19 85 ILE A C 1
ATOM 657 O O . ILE A 1 85 ? -0.960 -3.180 -0.421 1.00 87.19 85 ILE A O 1
ATOM 661 N N . SER A 1 86 ? 0.585 -4.483 0.582 1.00 90.06 86 SER A N 1
ATOM 662 C CA . SER A 1 86 ? -0.344 -5.461 1.152 1.00 90.06 86 SER A CA 1
ATOM 663 C C . SER A 1 86 ? -0.491 -5.212 2.645 1.00 90.06 86 SER A C 1
ATOM 665 O O . SER A 1 86 ? 0.501 -4.921 3.305 1.00 90.06 86 SER A O 1
ATOM 667 N N . VAL A 1 87 ? -1.709 -5.345 3.158 1.00 89.38 87 VAL A N 1
ATOM 668 C CA . VAL A 1 87 ? -1.997 -5.307 4.593 1.00 89.38 87 VAL A CA 1
ATOM 669 C C . VAL A 1 87 ? -2.577 -6.661 4.968 1.00 89.38 87 VAL A C 1
ATOM 671 O O . VAL A 1 87 ? -3.471 -7.144 4.270 1.00 89.38 87 VAL A O 1
ATOM 674 N N . THR A 1 88 ? -2.039 -7.252 6.027 1.00 89.69 88 THR A N 1
ATOM 675 C CA . THR A 1 88 ? -2.573 -8.450 6.674 1.00 89.69 88 THR A CA 1
ATOM 676 C C . THR A 1 88 ? -3.155 -8.020 8.014 1.00 89.69 88 THR A C 1
ATOM 678 O O . THR A 1 88 ? -2.470 -7.316 8.757 1.00 89.69 88 THR A O 1
ATOM 681 N N . LEU A 1 89 ? -4.410 -8.389 8.261 1.00 85.38 89 LEU A N 1
ATOM 682 C CA . LEU A 1 89 ? -5.143 -8.153 9.506 1.00 85.38 89 LEU A CA 1
ATOM 683 C C . LEU A 1 89 ? -5.078 -9.406 10.376 1.00 85.38 89 LEU A C 1
ATOM 685 O O . LEU A 1 89 ? -5.096 -10.501 9.765 1.00 85.38 89 LEU A O 1
#

Radius of gyration: 14.35 Å; chains: 1; bounding box: 31×21×36 Å